Protein AF-A0A538AKV2-F1 (afdb_monomer_lite)

Sequence (66 aa):
THIIDSMVELAARERQRAVAEVRSAVPLDEEQRQRLERALRDATGKEITLKVIVDPSVVGGLVARV

Secondary structure (DSSP, 8-state):
--HHHHHHHHHHHHHTEEEEEEEESSPPPHHHHHHHHHHHHHHHSSEEEEEEEE-TT-SSSEEEE-

Structure (mmCIF, N/CA/C/O backbone):
data_AF-A0A538AKV2-F1
#
_entry.id   AF-A0A538AKV2-F1
#
loop_
_atom_site.group_PDB
_atom_site.id
_atom_site.type_symbol
_atom_site.label_atom_id
_atom_site.label_alt_id
_atom_site.label_comp_id
_atom_site.label_as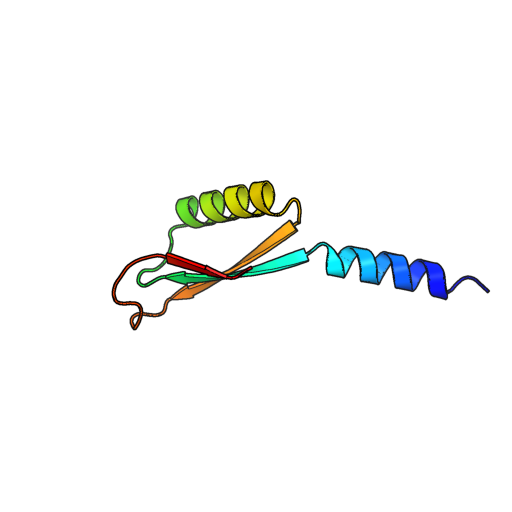ym_id
_atom_site.label_entity_id
_atom_site.label_seq_id
_atom_site.pdbx_PDB_ins_code
_atom_site.Cartn_x
_atom_site.Cartn_y
_atom_site.Cartn_z
_atom_site.occupancy
_atom_site.B_iso_or_equiv
_atom_site.auth_seq_id
_atom_site.auth_comp_id
_atom_site.auth_asym_id
_atom_site.auth_atom_id
_atom_site.pdbx_PDB_model_num
ATOM 1 N N . THR A 1 1 ? -26.281 -8.742 31.155 1.00 47.41 1 THR A N 1
ATOM 2 C CA . THR A 1 1 ? -26.469 -8.310 29.756 1.00 47.41 1 THR A CA 1
ATOM 3 C C . THR A 1 1 ? -25.286 -7.453 29.325 1.00 47.41 1 THR A C 1
ATOM 5 O O . THR A 1 1 ? -25.407 -6.248 29.370 1.00 47.41 1 THR A O 1
ATOM 8 N N . HIS A 1 2 ? -24.117 -8.028 29.004 1.00 53.81 2 HIS A N 1
ATOM 9 C CA . HIS A 1 2 ? -22.919 -7.246 28.602 1.00 53.81 2 HIS A CA 1
ATOM 10 C C . HIS A 1 2 ? -21.991 -8.010 27.633 1.00 53.81 2 HIS A C 1
ATOM 12 O O . HIS A 1 2 ? -20.786 -7.816 27.632 1.00 53.81 2 HIS A O 1
ATOM 18 N N . ILE A 1 3 ? -22.526 -8.928 26.822 1.00 61.69 3 ILE A N 1
ATOM 19 C CA . ILE A 1 3 ? -21.705 -9.675 25.845 1.00 61.69 3 ILE A CA 1
ATOM 20 C C . ILE A 1 3 ? -21.693 -8.966 24.4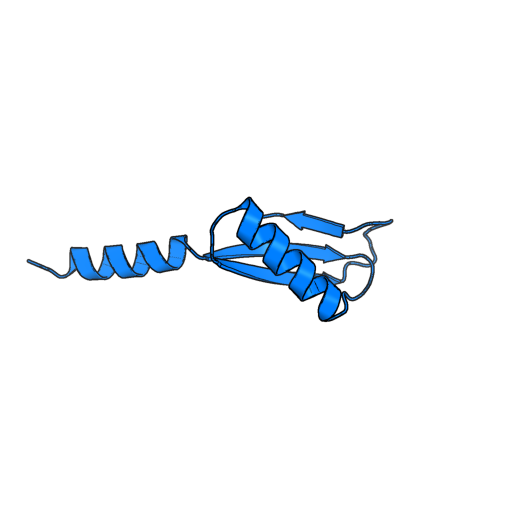81 1.00 61.69 3 ILE A C 1
ATOM 22 O O . ILE A 1 3 ? -20.745 -9.095 23.714 1.00 61.69 3 ILE A O 1
ATOM 26 N N . ILE A 1 4 ? -22.725 -8.168 24.197 1.00 62.44 4 ILE A N 1
ATOM 27 C CA . ILE A 1 4 ? -22.889 -7.510 22.899 1.00 62.44 4 ILE A CA 1
ATOM 28 C C . ILE A 1 4 ? -21.844 -6.398 22.711 1.00 62.44 4 ILE A C 1
ATOM 30 O O . ILE A 1 4 ? -21.247 -6.325 21.643 1.00 62.44 4 ILE A O 1
ATOM 34 N N . ASP A 1 5 ? -21.542 -5.607 23.747 1.00 57.25 5 ASP A N 1
ATOM 35 C CA . ASP A 1 5 ? -20.566 -4.505 23.662 1.00 57.25 5 ASP A CA 1
ATOM 36 C C . ASP A 1 5 ? -19.154 -4.979 23.293 1.00 57.25 5 ASP A C 1
ATOM 38 O O . ASP A 1 5 ? -18.563 -4.486 22.333 1.00 57.25 5 ASP A O 1
ATOM 42 N N . SER A 1 6 ? -18.641 -6.018 23.961 1.00 58.25 6 SER A N 1
ATOM 43 C CA . SER A 1 6 ? -17.298 -6.538 23.666 1.00 58.25 6 SER A CA 1
ATOM 44 C C . SER A 1 6 ? -17.185 -7.160 22.269 1.00 58.25 6 SER A C 1
ATOM 46 O O . SER A 1 6 ? -16.111 -7.140 21.668 1.00 58.25 6 SER A O 1
ATOM 48 N N . MET A 1 7 ? -18.284 -7.692 21.721 1.00 57.88 7 MET A N 1
ATOM 49 C CA . MET A 1 7 ? -18.313 -8.218 20.353 1.00 57.88 7 MET A CA 1
ATOM 50 C C . MET A 1 7 ? -18.350 -7.087 19.311 1.00 57.88 7 MET A C 1
ATOM 52 O O . MET A 1 7 ? -17.725 -7.202 18.255 1.00 57.88 7 MET A O 1
ATOM 56 N N . VAL A 1 8 ? -19.024 -5.974 19.621 1.00 59.03 8 VAL A N 1
ATOM 57 C CA . VAL A 1 8 ? -19.068 -4.771 18.774 1.00 59.03 8 VAL A CA 1
ATOM 58 C C . VAL A 1 8 ? -17.712 -4.060 18.750 1.00 59.03 8 VAL A C 1
ATOM 60 O O . VAL A 1 8 ? -17.276 -3.650 17.675 1.00 59.03 8 VAL A O 1
ATOM 63 N N . GLU A 1 9 ? -17.001 -3.975 19.876 1.00 55.53 9 GLU A N 1
ATOM 64 C CA . GLU A 1 9 ? -15.642 -3.417 19.921 1.00 55.53 9 GLU A CA 1
ATOM 65 C C . GLU A 1 9 ? -14.635 -4.241 19.105 1.00 55.53 9 GLU A C 1
ATOM 67 O O . GLU A 1 9 ? -13.807 -3.678 18.385 1.00 55.53 9 GLU A O 1
ATOM 72 N N . LEU A 1 10 ? -14.713 -5.575 19.162 1.00 55.62 10 LEU A N 1
ATOM 73 C CA . LEU A 1 10 ? -13.834 -6.443 18.376 1.00 55.62 10 LEU A CA 1
ATOM 74 C C . LEU A 1 10 ? -14.133 -6.330 16.870 1.00 55.62 10 LEU A C 1
ATOM 76 O O . LEU A 1 10 ? -13.213 -6.188 16.064 1.00 55.62 10 LEU A O 1
ATOM 80 N N . ALA A 1 11 ? -15.416 -6.290 16.496 1.00 53.03 11 ALA A N 1
ATOM 81 C CA . ALA A 1 11 ? -15.841 -6.073 15.114 1.00 53.03 11 ALA A CA 1
ATOM 82 C C . ALA A 1 11 ? -15.478 -4.666 14.595 1.00 53.03 11 ALA A C 1
ATOM 84 O O . ALA A 1 11 ? -15.169 -4.494 13.414 1.00 53.03 11 ALA A O 1
ATOM 85 N N . ALA A 1 12 ? -15.487 -3.646 15.459 1.00 49.94 12 ALA A N 1
ATOM 86 C CA . ALA A 1 12 ? -15.042 -2.297 15.115 1.00 49.94 12 ALA A CA 1
ATOM 87 C C . ALA A 1 12 ? -13.538 -2.258 14.812 1.00 49.94 12 ALA A C 1
ATOM 89 O O . ALA A 1 12 ? -13.138 -1.622 13.836 1.00 49.94 12 ALA A O 1
ATOM 90 N N . ARG A 1 13 ? -12.719 -3.005 15.565 1.00 50.69 13 ARG A N 1
ATOM 91 C CA . ARG A 1 13 ? -11.281 -3.144 15.286 1.00 50.69 13 ARG A CA 1
ATOM 92 C C . ARG A 1 13 ? -11.007 -3.872 13.970 1.00 50.69 13 ARG A C 1
ATOM 94 O O . ARG A 1 13 ? -10.099 -3.474 13.246 1.00 50.69 13 ARG A O 1
ATOM 101 N N . GLU A 1 14 ? -11.810 -4.873 13.606 1.00 52.00 14 GLU A N 1
ATOM 102 C CA . GLU A 1 14 ? -11.701 -5.508 12.282 1.00 52.00 14 GLU A CA 1
ATOM 103 C C . GLU A 1 14 ? -12.092 -4.561 11.137 1.00 52.00 14 GLU A C 1
ATOM 105 O O . GLU A 1 14 ? -11.454 -4.565 10.088 1.00 52.00 14 GLU A O 1
ATOM 110 N N . ARG A 1 15 ? -13.068 -3.667 11.344 1.00 52.56 15 ARG A N 1
ATOM 111 C CA . ARG A 1 15 ? -13.468 -2.643 10.353 1.00 52.56 15 ARG A CA 1
ATOM 112 C C . ARG A 1 15 ? -12.464 -1.502 10.166 1.00 52.56 15 ARG A C 1
ATOM 114 O O . ARG A 1 15 ? -12.591 -0.720 9.217 1.00 52.56 15 ARG A O 1
ATOM 121 N N . GLN A 1 16 ? -11.495 -1.370 11.068 1.00 57.25 16 GLN A N 1
ATOM 122 C CA . GLN A 1 16 ? -10.408 -0.395 10.951 1.00 57.25 16 GLN A CA 1
ATOM 123 C C . GLN A 1 16 ? -9.229 -0.911 10.120 1.00 57.25 16 GLN A C 1
ATOM 125 O O . GLN A 1 16 ? -8.316 -0.131 9.846 1.00 57.25 16 GLN A O 1
ATOM 130 N N . ARG A 1 17 ? -9.261 -2.178 9.683 1.00 64.31 17 ARG A N 1
ATOM 131 C CA . ARG A 1 17 ? -8.273 -2.744 8.766 1.00 64.31 17 ARG A CA 1
ATOM 132 C C . ARG A 1 17 ? -8.832 -2.779 7.350 1.00 64.31 17 ARG A C 1
ATOM 134 O O . ARG A 1 17 ? -9.741 -3.547 7.054 1.00 64.31 17 ARG A O 1
ATOM 141 N N . ALA A 1 18 ? -8.306 -1.923 6.482 1.00 70.25 18 ALA A N 1
ATOM 142 C CA . ALA A 1 18 ? -8.627 -1.942 5.059 1.00 70.25 18 ALA A CA 1
ATOM 143 C C . ALA A 1 18 ? -7.560 -2.757 4.312 1.00 70.25 18 ALA A C 1
ATOM 145 O O . ALA A 1 18 ? -6.368 -2.658 4.600 1.00 70.25 18 ALA A O 1
ATOM 146 N N .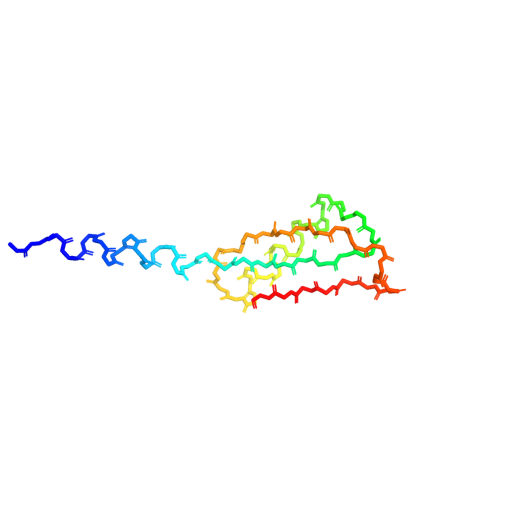 VAL A 1 19 ? -7.979 -3.613 3.382 1.00 76.38 19 VAL A N 1
ATOM 147 C CA . VAL A 1 19 ? -7.056 -4.428 2.584 1.00 76.38 19 VAL A CA 1
ATOM 148 C C . VAL A 1 19 ? -6.844 -3.715 1.261 1.00 76.38 19 VAL A C 1
ATOM 150 O O . VAL A 1 19 ? -7.775 -3.606 0.473 1.00 76.38 19 VAL A O 1
ATOM 153 N N . ALA A 1 20 ? -5.625 -3.239 1.018 1.00 78.88 20 ALA A N 1
ATOM 154 C CA . ALA A 1 20 ? -5.273 -2.651 -0.263 1.00 78.88 20 ALA A CA 1
ATOM 155 C C . ALA A 1 20 ? -4.700 -3.734 -1.177 1.00 78.88 20 ALA A C 1
ATOM 157 O O . ALA A 1 20 ? -3.608 -4.262 -0.938 1.00 78.88 20 ALA A O 1
ATOM 158 N N . GLU A 1 21 ? -5.434 -4.062 -2.233 1.00 80.00 21 GLU A N 1
ATOM 159 C CA . GLU A 1 21 ? -4.955 -4.943 -3.289 1.00 80.00 21 GLU A CA 1
ATOM 160 C C . GLU A 1 21 ? -4.128 -4.130 -4.282 1.00 80.00 21 GLU A C 1
ATOM 162 O O . GLU A 1 21 ? -4.634 -3.243 -4.974 1.00 80.00 21 GLU A O 1
ATOM 167 N N . VAL A 1 22 ? -2.836 -4.442 -4.348 1.00 78.75 22 VAL A N 1
ATOM 168 C CA . VAL A 1 22 ? -1.889 -3.784 -5.241 1.00 78.75 22 VAL A CA 1
ATOM 169 C C . VAL A 1 22 ? -1.524 -4.750 -6.344 1.00 78.75 22 VAL A C 1
ATOM 171 O O . VAL A 1 22 ? -0.831 -5.741 -6.111 1.00 78.75 22 VAL A O 1
ATOM 174 N N . ARG A 1 23 ? -1.980 -4.447 -7.556 1.00 78.50 23 ARG A N 1
ATOM 175 C CA . ARG A 1 23 ? -1.583 -5.176 -8.758 1.00 78.50 23 ARG A CA 1
ATOM 176 C C . ARG A 1 23 ? -0.446 -4.428 -9.425 1.00 78.50 23 ARG A C 1
ATOM 178 O O . ARG A 1 23 ? -0.602 -3.263 -9.793 1.00 78.50 23 ARG A O 1
ATOM 185 N N . SER A 1 24 ? 0.696 -5.093 -9.541 1.00 75.06 24 SER A N 1
ATOM 186 C CA . SER A 1 24 ? 1.893 -4.534 -10.162 1.00 75.06 24 SER A CA 1
ATOM 187 C C . SER A 1 24 ? 2.371 -5.447 -11.281 1.00 75.06 24 SER A C 1
ATOM 189 O O . SER A 1 24 ? 2.388 -6.667 -11.121 1.00 75.06 24 SER A O 1
ATOM 191 N N . ALA A 1 25 ? 2.785 -4.847 -12.397 1.00 72.81 25 ALA A N 1
ATOM 192 C CA . ALA A 1 25 ? 3.384 -5.561 -13.525 1.00 72.81 25 ALA A CA 1
ATOM 193 C C . ALA A 1 25 ? 4.732 -6.212 -13.161 1.00 72.81 25 ALA A C 1
ATOM 195 O O . ALA A 1 25 ? 5.138 -7.209 -13.751 1.00 72.81 25 ALA A O 1
ATOM 196 N N . VAL A 1 26 ? 5.423 -5.644 -12.168 1.00 69.50 26 VAL A N 1
ATOM 197 C CA . VAL A 1 26 ? 6.720 -6.106 -11.662 1.00 69.50 26 VAL A CA 1
ATOM 198 C C . VAL A 1 26 ? 6.653 -6.342 -10.152 1.00 69.50 26 VAL A C 1
ATOM 200 O O . VAL A 1 26 ? 5.877 -5.666 -9.466 1.00 69.50 26 VAL A O 1
ATOM 203 N N . PRO A 1 27 ? 7.444 -7.278 -9.599 1.00 71.19 27 PRO A N 1
ATOM 204 C CA . PRO A 1 27 ? 7.553 -7.433 -8.155 1.00 71.19 27 PRO A CA 1
ATOM 205 C C . PRO A 1 27 ? 7.981 -6.108 -7.516 1.00 71.19 27 PRO A C 1
ATOM 207 O O . PRO A 1 27 ? 8.971 -5.502 -7.916 1.00 71.19 27 PRO A O 1
ATOM 210 N N . LEU A 1 28 ? 7.195 -5.659 -6.538 1.00 71.38 28 LEU A N 1
ATOM 211 C CA . LEU A 1 28 ? 7.508 -4.479 -5.740 1.00 71.38 28 LEU A CA 1
ATOM 212 C C . LEU A 1 28 ? 8.611 -4.815 -4.747 1.00 71.38 28 LEU A C 1
ATOM 214 O O . LEU A 1 28 ? 8.499 -5.801 -4.009 1.00 71.38 28 LEU A O 1
ATOM 218 N N . ASP A 1 29 ? 9.626 -3.964 -4.693 1.00 78.62 29 ASP A N 1
ATOM 219 C CA . ASP A 1 29 ? 10.643 -4.046 -3.656 1.00 78.62 29 ASP A CA 1
ATOM 220 C C . ASP A 1 29 ? 10.074 -3.596 -2.300 1.00 78.62 29 ASP A C 1
ATOM 222 O O . ASP A 1 29 ? 9.050 -2.903 -2.227 1.00 78.62 29 ASP A O 1
ATOM 226 N N . GLU A 1 30 ? 10.723 -3.997 -1.214 1.00 78.38 30 GLU A N 1
ATOM 227 C CA . GLU A 1 30 ? 10.275 -3.727 0.156 1.00 78.38 30 GLU A CA 1
ATOM 228 C C . GLU A 1 30 ? 10.117 -2.219 0.414 1.00 78.38 30 GLU A C 1
ATOM 230 O O . GLU A 1 30 ? 9.125 -1.770 0.990 1.00 78.38 30 GLU A O 1
ATOM 235 N N . GLU A 1 31 ? 11.027 -1.404 -0.122 1.00 81.31 31 GLU A N 1
ATOM 236 C CA . GLU A 1 31 ? 10.966 0.054 0.003 1.00 81.31 31 GLU A CA 1
ATOM 237 C C . GLU A 1 31 ? 9.729 0.658 -0.689 1.00 81.31 31 GLU A C 1
ATOM 239 O O . GLU A 1 31 ? 9.095 1.589 -0.179 1.00 81.31 31 GLU A O 1
ATOM 244 N N . GLN A 1 32 ? 9.353 0.124 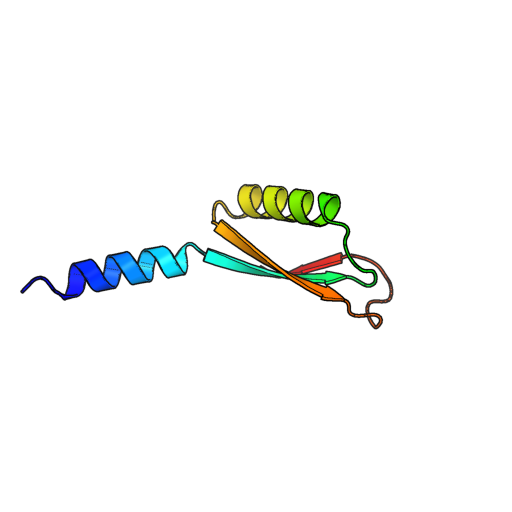-1.855 1.00 80.44 32 GLN A N 1
ATOM 245 C CA . GLN A 1 32 ? 8.169 0.568 -2.594 1.00 80.44 32 GLN A CA 1
ATOM 246 C C . GLN A 1 32 ? 6.890 0.154 -1.866 1.00 80.44 32 GLN A C 1
ATOM 248 O O . GLN A 1 32 ? 5.944 0.938 -1.788 1.00 80.44 32 GLN A O 1
ATOM 253 N N . ARG A 1 33 ? 6.891 -1.048 -1.282 1.00 80.19 33 ARG A N 1
ATOM 254 C CA . ARG A 1 33 ? 5.813 -1.564 -0.435 1.00 80.19 33 ARG A CA 1
ATOM 255 C C . ARG A 1 33 ? 5.566 -0.646 0.758 1.00 80.19 33 ARG A C 1
ATOM 257 O O . ARG A 1 33 ? 4.451 -0.162 0.926 1.00 80.19 33 ARG A O 1
ATOM 264 N N . GLN A 1 34 ? 6.613 -0.304 1.507 1.00 82.50 34 GLN A N 1
ATOM 265 C CA . GLN A 1 34 ? 6.504 0.596 2.660 1.00 82.50 34 GLN A CA 1
ATOM 266 C C . GLN A 1 34 ? 6.065 2.012 2.280 1.00 82.50 34 GLN A C 1
ATOM 268 O O . GLN A 1 34 ? 5.330 2.660 3.026 1.00 82.50 34 GLN A O 1
ATOM 273 N N . ARG A 1 35 ? 6.513 2.526 1.126 1.00 84.12 35 ARG A N 1
ATOM 274 C CA . ARG A 1 35 ? 6.035 3.817 0.610 1.00 84.12 35 ARG A CA 1
ATOM 275 C C . ARG A 1 35 ? 4.543 3.779 0.292 1.00 84.12 35 ARG A C 1
ATOM 277 O O . ARG A 1 35 ? 3.839 4.707 0.683 1.00 84.12 35 ARG A O 1
ATOM 284 N N . LEU A 1 36 ? 4.063 2.715 -0.353 1.00 81.25 36 LEU A N 1
ATOM 285 C CA . LEU A 1 36 ? 2.639 2.546 -0.641 1.00 81.25 36 LEU A CA 1
ATOM 286 C C . LEU A 1 36 ? 1.819 2.393 0.641 1.00 81.25 36 LEU A C 1
ATOM 288 O O . LEU A 1 36 ? 0.750 2.981 0.750 1.00 81.25 36 LEU A O 1
ATOM 292 N N . GLU A 1 37 ? 2.331 1.642 1.616 1.00 80.69 37 GLU A N 1
ATOM 293 C CA . GLU A 1 37 ? 1.648 1.428 2.890 1.00 80.69 37 GLU A CA 1
ATOM 294 C C . GLU A 1 37 ? 1.453 2.750 3.615 1.00 80.69 37 GLU A C 1
ATOM 296 O O . G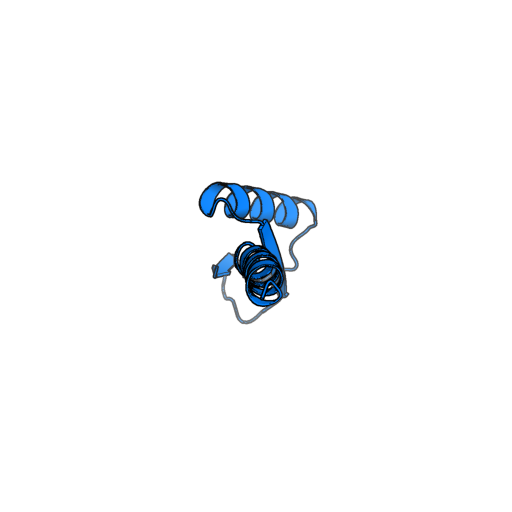LU A 1 37 ? 0.338 3.070 4.007 1.00 80.69 37 GLU A O 1
ATOM 301 N N . ARG A 1 38 ? 2.523 3.546 3.741 1.00 83.94 38 ARG A N 1
ATOM 302 C CA . ARG A 1 38 ? 2.458 4.875 4.356 1.00 83.94 38 ARG A CA 1
ATOM 303 C C . ARG A 1 38 ? 1.492 5.783 3.609 1.00 83.94 38 ARG A C 1
ATOM 305 O O . ARG A 1 38 ? 0.596 6.329 4.234 1.00 83.94 38 ARG A O 1
ATOM 312 N N . ALA A 1 39 ? 1.605 5.872 2.284 1.00 83.56 39 ALA A N 1
ATOM 313 C CA . ALA A 1 39 ? 0.724 6.719 1.483 1.00 83.56 39 ALA A CA 1
ATOM 314 C C . ALA A 1 39 ? -0.756 6.321 1.611 1.00 83.56 39 ALA A C 1
ATOM 316 O O . ALA A 1 39 ? -1.621 7.187 1.707 1.00 83.56 39 ALA A O 1
ATOM 317 N N . LEU A 1 40 ? -1.061 5.021 1.645 1.00 81.12 40 LEU A N 1
ATOM 318 C CA . LEU A 1 40 ? -2.427 4.529 1.822 1.00 81.12 40 LEU A CA 1
ATOM 319 C C . LEU A 1 40 ? -2.908 4.728 3.258 1.00 81.12 40 LEU A C 1
ATOM 321 O O . LEU A 1 40 ? -4.042 5.145 3.470 1.00 81.12 40 LEU A O 1
ATOM 325 N N . ARG A 1 41 ? -2.064 4.491 4.261 1.00 82.50 41 ARG A N 1
ATOM 326 C CA . ARG A 1 41 ? -2.399 4.771 5.662 1.00 82.50 41 ARG A CA 1
ATOM 327 C C . ARG A 1 41 ? -2.698 6.253 5.873 1.00 82.50 41 ARG A C 1
ATOM 329 O O . ARG A 1 41 ? -3.705 6.561 6.501 1.00 82.50 41 ARG A O 1
ATOM 336 N N . ASP A 1 42 ? -1.901 7.140 5.286 1.00 83.38 42 ASP A N 1
ATOM 337 C CA . ASP A 1 42 ? -2.102 8.590 5.344 1.00 83.38 42 ASP A CA 1
ATOM 338 C C . ASP A 1 42 ? -3.368 9.019 4.585 1.00 83.38 42 ASP A C 1
ATOM 340 O O . ASP A 1 42 ? -4.142 9.833 5.083 1.00 83.38 42 ASP A O 1
ATOM 344 N N . ALA A 1 43 ? -3.629 8.440 3.407 1.00 81.25 43 ALA A N 1
ATOM 345 C CA . ALA A 1 43 ? -4.802 8.773 2.597 1.00 81.25 43 ALA A CA 1
ATOM 346 C C . ALA A 1 43 ? -6.123 8.254 3.189 1.00 81.25 43 ALA A C 1
ATOM 348 O O . ALA A 1 43 ? -7.154 8.913 3.064 1.00 81.25 43 ALA A O 1
ATOM 349 N N . THR A 1 44 ? -6.112 7.074 3.817 1.00 76.69 44 THR A N 1
ATOM 350 C CA . THR A 1 44 ? -7.332 6.423 4.332 1.00 76.69 44 THR A CA 1
ATOM 351 C C . THR A 1 44 ? -7.522 6.576 5.843 1.00 76.69 44 THR A C 1
ATOM 353 O O . THR A 1 44 ? -8.618 6.317 6.338 1.00 76.69 44 THR A O 1
ATOM 356 N N . GLY A 1 45 ? -6.484 6.963 6.593 1.00 76.88 45 GLY A N 1
ATOM 357 C CA . GLY A 1 45 ? -6.515 7.088 8.057 1.00 76.88 45 GLY A CA 1
ATOM 358 C C . GLY A 1 45 ? -6.746 5.764 8.799 1.00 76.88 45 GLY A C 1
ATOM 359 O O . GLY A 1 45 ? -7.163 5.764 9.957 1.00 76.88 45 GLY A O 1
ATOM 360 N N . LYS A 1 46 ? -6.533 4.628 8.126 1.00 77.12 46 LYS A N 1
ATOM 361 C CA . LYS A 1 46 ? -6.808 3.270 8.618 1.00 77.12 46 LYS A CA 1
ATOM 362 C C . LYS A 1 46 ? -5.558 2.405 8.540 1.00 77.12 46 LYS A C 1
ATOM 364 O O . LYS A 1 46 ? -4.645 2.694 7.770 1.00 77.12 46 LYS A O 1
ATOM 369 N N . GLU A 1 47 ? -5.520 1.332 9.325 1.00 72.31 47 GLU A N 1
ATOM 370 C CA . GLU A 1 47 ? -4.477 0.314 9.188 1.00 72.31 47 GLU A CA 1
ATOM 371 C C . GLU A 1 47 ? -4.688 -0.402 7.846 1.00 72.31 47 GLU A C 1
ATOM 373 O O . GLU A 1 47 ? -5.729 -1.023 7.625 1.00 72.31 47 GLU A O 1
ATOM 378 N N . ILE A 1 48 ? -3.729 -0.278 6.926 1.00 76.81 48 ILE A N 1
ATOM 379 C CA . ILE A 1 48 ? -3.822 -0.871 5.590 1.00 76.81 48 ILE A CA 1
ATOM 380 C C . ILE A 1 48 ? -2.990 -2.147 5.552 1.00 76.81 48 ILE A C 1
ATOM 382 O O . ILE A 1 48 ? -1.789 -2.112 5.799 1.00 76.81 48 ILE A O 1
ATOM 386 N N . THR A 1 49 ? -3.613 -3.268 5.193 1.00 79.19 49 THR A N 1
ATOM 387 C CA . THR A 1 49 ? -2.886 -4.499 4.857 1.00 79.19 49 THR A CA 1
ATOM 388 C C . THR A 1 49 ? -2.632 -4.530 3.356 1.00 79.19 49 THR A C 1
ATOM 390 O O . THR A 1 49 ? -3.575 -4.607 2.568 1.00 79.1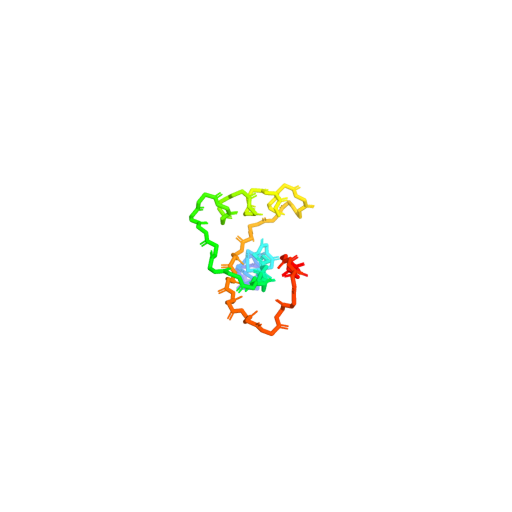9 49 THR A O 1
ATOM 393 N N . LEU A 1 50 ? -1.364 -4.475 2.948 1.00 77.12 50 LEU A N 1
ATOM 394 C CA . LEU A 1 50 ? -0.975 -4.538 1.541 1.00 77.12 50 LEU A CA 1
ATOM 395 C C . LEU A 1 50 ? -0.961 -5.977 1.031 1.00 77.12 50 LEU A C 1
ATOM 397 O O . LEU A 1 50 ? -0.129 -6.788 1.438 1.00 77.12 50 LEU A O 1
ATOM 401 N N . LYS A 1 51 ? -1.827 -6.275 0.064 1.00 80.88 51 LYS A N 1
ATOM 402 C CA . LYS A 1 51 ? -1.786 -7.522 -0.697 1.00 80.88 51 LYS A CA 1
ATOM 403 C C . LYS A 1 51 ? -1.205 -7.247 -2.079 1.00 80.88 51 LYS A C 1
ATOM 405 O O . LYS A 1 51 ? -1.905 -6.787 -2.977 1.00 80.88 51 LYS A O 1
ATOM 410 N N . VAL A 1 52 ? 0.087 -7.523 -2.238 1.00 77.56 52 VAL A N 1
ATOM 411 C CA . VAL A 1 52 ? 0.786 -7.366 -3.519 1.00 77.56 52 VAL A CA 1
ATOM 412 C C . VAL A 1 52 ? 0.566 -8.604 -4.378 1.00 77.56 52 VAL A C 1
ATOM 414 O O . VAL A 1 52 ? 0.948 -9.708 -3.995 1.00 77.56 52 VAL A O 1
ATOM 417 N N . ILE A 1 53 ? -0.028 -8.407 -5.550 1.00 78.69 53 ILE A N 1
ATOM 418 C CA . ILE A 1 53 ? -0.217 -9.432 -6.572 1.00 78.69 53 ILE A CA 1
ATOM 419 C C . ILE A 1 53 ? 0.588 -8.996 -7.794 1.00 78.69 53 ILE A C 1
ATOM 421 O O . ILE A 1 53 ? 0.373 -7.911 -8.337 1.00 78.69 53 ILE A O 1
ATOM 425 N N . VAL A 1 54 ? 1.536 -9.835 -8.208 1.00 77.62 54 VAL A N 1
ATOM 426 C CA . VAL A 1 54 ? 2.294 -9.608 -9.440 1.00 77.62 54 VAL A CA 1
ATOM 427 C C . VAL A 1 54 ? 1.448 -10.123 -10.596 1.00 77.62 54 VAL A C 1
ATOM 429 O O . VAL A 1 54 ? 1.216 -11.326 -10.699 1.00 77.62 54 VAL A O 1
ATOM 432 N N . ASP A 1 55 ? 0.952 -9.209 -11.423 1.00 74.06 55 ASP A N 1
ATOM 433 C CA . ASP A 1 55 ? 0.127 -9.528 -12.584 1.00 74.06 55 ASP A CA 1
ATOM 434 C C . ASP A 1 55 ? 0.830 -9.022 -13.852 1.00 74.06 55 ASP A C 1
ATOM 436 O O . ASP A 1 55 ? 0.768 -7.826 -14.154 1.00 74.06 55 ASP A O 1
ATOM 440 N N . PRO A 1 56 ? 1.506 -9.911 -14.604 1.00 69.25 56 PRO A N 1
ATOM 441 C CA . PRO A 1 56 ? 2.218 -9.541 -15.825 1.00 69.25 56 PRO A CA 1
ATOM 442 C C . PRO A 1 56 ? 1.276 -9.113 -16.964 1.00 69.25 56 PRO A C 1
ATOM 444 O O . PRO A 1 56 ? 1.746 -8.614 -17.983 1.00 69.25 56 PRO A O 1
ATOM 447 N N . SER A 1 57 ? -0.044 -9.274 -16.804 1.00 72.25 57 SER A N 1
ATOM 448 C CA . SER A 1 57 ? -1.058 -8.780 -17.748 1.00 72.25 57 SER A CA 1
ATOM 449 C C . SER A 1 57 ? -1.260 -7.262 -17.643 1.00 72.25 57 SER A C 1
ATOM 451 O O . SER A 1 57 ? -1.899 -6.658 -18.506 1.00 72.25 57 SER A O 1
ATOM 453 N N . VAL A 1 58 ? -0.733 -6.624 -16.588 1.00 70.56 58 VAL A N 1
ATOM 454 C CA . VAL A 1 58 ? -0.733 -5.167 -16.434 1.00 70.56 58 VAL A CA 1
ATOM 455 C C . VAL A 1 58 ? 0.314 -4.583 -17.385 1.00 70.56 58 VAL A C 1
ATOM 457 O O . VAL A 1 58 ? 1.512 -4.655 -17.139 1.00 70.56 58 VAL A O 1
ATOM 460 N N . VAL A 1 59 ? -0.153 -3.985 -18.485 1.00 62.81 59 VAL A N 1
ATOM 461 C CA . VAL A 1 59 ? 0.682 -3.435 -19.576 1.00 62.81 59 VAL A CA 1
ATOM 462 C C . VAL A 1 59 ? 1.576 -2.265 -19.111 1.00 62.81 59 VAL A C 1
ATOM 464 O O . VAL A 1 59 ? 2.573 -1.950 -19.755 1.00 62.81 59 VAL A O 1
ATOM 467 N N . GLY A 1 60 ? 1.277 -1.656 -17.957 1.00 51.59 60 GLY A N 1
ATOM 468 C CA . GLY A 1 60 ? 2.169 -0.714 -17.282 1.00 51.59 60 GLY A CA 1
ATOM 469 C C . GLY A 1 60 ? 1.512 -0.012 -16.091 1.00 51.59 60 GLY A C 1
ATOM 470 O O . GLY A 1 60 ? 0.364 0.418 -16.175 1.00 51.59 60 GLY A O 1
ATOM 471 N N . GLY A 1 61 ? 2.255 0.126 -14.988 1.00 64.44 61 GLY A N 1
ATOM 472 C CA . GLY A 1 61 ? 1.848 0.882 -13.796 1.00 64.44 61 GLY A CA 1
ATOM 473 C C . GLY A 1 61 ? 1.502 0.035 -12.565 1.00 64.44 61 GLY A C 1
ATOM 474 O O . GLY A 1 61 ? 1.582 -1.193 -12.579 1.00 64.44 61 GLY A O 1
ATOM 475 N N . LEU A 1 62 ? 1.140 0.728 -11.479 1.00 63.53 62 LEU A N 1
ATOM 476 C CA . LEU A 1 62 ? 0.576 0.151 -10.258 1.00 63.53 62 LEU A CA 1
ATOM 477 C C . LEU A 1 62 ? -0.913 0.491 -10.186 1.00 63.53 62 LEU A C 1
ATOM 479 O O . LEU A 1 62 ? -1.281 1.662 -10.276 1.00 63.53 62 LEU A O 1
ATOM 483 N N . VAL A 1 63 ? -1.758 -0.511 -9.945 1.00 67.38 63 VAL A N 1
ATOM 484 C CA . VAL A 1 63 ? -3.166 -0.300 -9.591 1.00 67.38 63 VAL A CA 1
ATOM 485 C C . VAL A 1 63 ? -3.337 -0.664 -8.122 1.00 67.38 63 VAL A C 1
ATOM 487 O O . VAL A 1 63 ? -3.259 -1.838 -7.763 1.00 67.38 63 VAL A O 1
ATOM 490 N N . ALA A 1 64 ? -3.551 0.345 -7.277 1.00 64.12 64 ALA A N 1
ATOM 491 C CA . ALA A 1 64 ? -3.936 0.160 -5.882 1.00 64.12 64 ALA A CA 1
ATOM 492 C C . ALA A 1 64 ? -5.459 0.300 -5.765 1.00 64.12 64 ALA A C 1
ATOM 494 O O . ALA A 1 64 ? -6.018 1.338 -6.123 1.00 64.12 64 ALA A O 1
ATOM 495 N N . ARG A 1 65 ? -6.129 -0.749 -5.287 1.00 67.31 65 ARG A N 1
ATOM 496 C CA . ARG A 1 65 ? -7.559 -0.739 -4.961 1.00 67.31 65 ARG A CA 1
ATOM 497 C C . ARG A 1 65 ? -7.702 -0.930 -3.451 1.00 67.31 65 ARG A C 1
ATOM 499 O O . ARG A 1 65 ? -7.165 -1.896 -2.918 1.00 67.31 65 ARG A O 1
ATOM 506 N N . VAL A 1 66 ? -8.374 0.017 -2.799 1.00 61.78 66 VAL A N 1
ATOM 507 C CA . VAL A 1 66 ? -8.637 0.067 -1.347 1.00 61.78 66 VAL A CA 1
ATOM 508 C C . VAL A 1 66 ? -10.116 -0.167 -1.082 1.00 61.78 66 VAL A C 1
ATOM 510 O O . VAL A 1 66 ? -10.916 0.227 -1.964 1.00 61.78 66 VAL A O 1
#

Foldseek 3Di:
DPPVVVVVVVVVLVVLEAEKEKEALDDDDPVRVVVVQVVCCVVVVGRYHYDYDNDVVPPDDIDIDD

Radius of gyration: 15.76 Å; chains: 1; bounding box: 37×18×49 Å

pLDDT: mean 70.22, std 10.63, range [47.41, 84.12]